Protein AF-A0A0D2D1S4-F1 (afdb_monomer_lite)

pLDDT: mean 84.47, std 15.06, range [33.03, 94.75]

Radius of gyration: 18.7 Å; chains: 1; bounding box: 49×37×47 Å

Organism: NCBI:txid215243

Foldseek 3Di:
DDDDDDDPP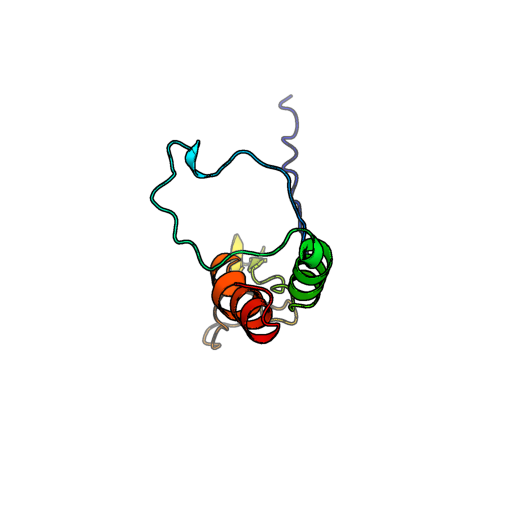DDDQFDDDDDDDDLVPDPPDDDDDDLADADPVCVVVLRVLRRPWHGDAPQWDQDPVVRDTAGDDSVGHGDDPPDDGDDDDDPVNCCVVGSSVSCVVVVRGD

Structure (mmCIF, N/CA/C/O backbone):
data_AF-A0A0D2D1S4-F1
#
_entry.id   AF-A0A0D2D1S4-F1
#
loop_
_atom_site.group_PDB
_atom_site.id
_atom_site.type_symbol
_atom_site.label_atom_id
_atom_site.label_alt_id
_atom_site.label_comp_id
_atom_site.label_asym_id
_atom_site.label_entity_id
_atom_site.label_seq_id
_atom_site.pdbx_PDB_ins_code
_atom_site.Cartn_x
_atom_site.Cartn_y
_atom_site.Cartn_z
_atom_site.occupancy
_atom_site.B_iso_or_equiv
_atom_site.auth_seq_id
_atom_site.auth_comp_id
_atom_site.auth_asym_id
_atom_site.auth_atom_id
_atom_site.pdbx_PDB_model_num
ATOM 1 N N . MET A 1 1 ? 31.455 27.268 -6.424 1.00 43.06 1 MET A N 1
ATOM 2 C CA . MET A 1 1 ? 31.301 25.818 -6.165 1.00 43.06 1 MET A CA 1
ATOM 3 C C . MET A 1 1 ? 29.839 25.550 -5.810 1.00 43.06 1 MET A C 1
ATOM 5 O O . MET A 1 1 ? 29.431 25.980 -4.736 1.00 43.06 1 MET A O 1
ATOM 9 N N . PRO A 1 2 ? 29.008 24.959 -6.685 1.00 45.03 2 PRO A N 1
ATOM 10 C CA . PRO A 1 2 ? 27.637 24.611 -6.318 1.00 45.03 2 PRO A CA 1
ATOM 11 C C . PRO A 1 2 ? 27.643 23.402 -5.368 1.00 45.03 2 PRO A C 1
ATOM 13 O O . PRO A 1 2 ? 28.282 22.391 -5.649 1.00 45.03 2 PRO A O 1
ATOM 16 N N . GLN A 1 3 ? 26.973 23.530 -4.221 1.00 40.50 3 GLN A N 1
ATOM 17 C CA . GLN A 1 3 ? 26.879 22.473 -3.211 1.00 40.50 3 GLN A CA 1
ATOM 18 C C . GLN A 1 3 ? 26.079 21.267 -3.742 1.00 40.50 3 GLN A C 1
ATOM 20 O O . GLN A 1 3 ? 25.090 21.461 -4.458 1.00 40.50 3 GLN A O 1
ATOM 25 N N . PRO A 1 4 ? 26.454 20.024 -3.387 1.00 49.72 4 PRO A N 1
ATOM 26 C CA . PRO A 1 4 ? 25.684 18.848 -3.767 1.00 49.72 4 PRO A CA 1
ATOM 27 C C . PRO A 1 4 ? 24.296 18.886 -3.113 1.00 49.72 4 PRO A C 1
ATOM 29 O O . PRO A 1 4 ? 24.161 18.924 -1.891 1.00 49.72 4 PRO A O 1
ATOM 32 N N . ARG A 1 5 ? 23.243 18.859 -3.940 1.00 51.81 5 ARG A N 1
ATOM 33 C CA . ARG A 1 5 ? 21.870 18.615 -3.485 1.00 51.81 5 ARG A CA 1
ATOM 34 C C . ARG A 1 5 ? 21.749 17.143 -3.106 1.00 51.81 5 ARG A C 1
ATOM 36 O O . ARG A 1 5 ? 21.630 16.281 -3.974 1.00 51.81 5 ARG A O 1
ATOM 43 N N . TYR A 1 6 ? 21.777 16.849 -1.814 1.00 46.19 6 TYR A N 1
ATOM 44 C CA . TYR A 1 6 ? 21.417 15.524 -1.328 1.00 46.19 6 TYR A CA 1
ATOM 45 C C . TYR A 1 6 ? 19.906 15.342 -1.479 1.00 46.19 6 TYR A C 1
ATOM 47 O O . TYR A 1 6 ? 19.111 16.010 -0.823 1.00 46.19 6 TYR A O 1
ATOM 55 N N . HIS A 1 7 ? 19.501 14.437 -2.365 1.00 41.81 7 HIS A N 1
ATOM 56 C CA . HIS A 1 7 ? 18.133 13.944 -2.403 1.00 41.81 7 HIS A CA 1
ATOM 57 C C . HIS A 1 7 ? 18.036 12.769 -1.433 1.00 41.81 7 HIS A C 1
ATOM 59 O O . HIS A 1 7 ? 18.590 11.700 -1.687 1.00 41.81 7 HIS A O 1
ATOM 65 N N . THR A 1 8 ? 17.345 12.956 -0.310 1.00 33.03 8 THR A N 1
ATOM 66 C CA . THR A 1 8 ? 17.059 11.861 0.619 1.00 33.03 8 THR A CA 1
ATOM 67 C C . THR A 1 8 ? 16.100 10.880 -0.053 1.00 33.03 8 THR A C 1
ATOM 69 O O . THR A 1 8 ? 14.893 11.107 -0.116 1.00 33.03 8 THR A O 1
ATOM 72 N N . VAL A 1 9 ? 16.630 9.773 -0.573 1.00 40.25 9 VAL A N 1
ATOM 73 C CA . VAL A 1 9 ? 15.820 8.669 -1.099 1.00 40.25 9 VAL A CA 1
ATOM 74 C C . VAL A 1 9 ? 15.471 7.743 0.063 1.00 40.25 9 VAL A C 1
ATOM 76 O O . VAL A 1 9 ? 16.225 6.833 0.401 1.00 40.25 9 VAL A O 1
ATOM 79 N N . VAL A 1 10 ? 14.324 7.978 0.702 1.00 42.06 10 VAL A N 1
ATOM 80 C CA . VAL A 1 10 ? 13.816 7.079 1.747 1.00 42.06 10 VAL A CA 1
ATOM 81 C C . VAL A 1 10 ? 13.132 5.881 1.081 1.00 42.06 10 VAL A C 1
ATOM 83 O O . VAL A 1 10 ? 12.045 6.003 0.523 1.00 42.06 10 VAL A O 1
ATOM 86 N N . SER A 1 11 ? 13.760 4.706 1.142 1.00 45.12 11 SER A N 1
ATOM 87 C CA . SER A 1 11 ? 13.141 3.434 0.746 1.00 45.12 11 SER A CA 1
ATOM 88 C C . SER A 1 11 ? 12.457 2.801 1.957 1.00 45.12 11 SER A C 1
ATOM 90 O O . SER A 1 11 ? 13.073 2.019 2.679 1.00 45.12 11 SER A O 1
ATOM 92 N N . ILE A 1 12 ? 11.183 3.110 2.179 1.00 53.47 12 ILE A N 1
ATOM 93 C CA . ILE A 1 12 ? 10.403 2.502 3.263 1.00 53.47 12 ILE A CA 1
ATOM 94 C C . ILE A 1 12 ? 9.884 1.141 2.771 1.00 53.47 12 ILE A C 1
ATOM 96 O O . ILE A 1 12 ? 9.135 1.085 1.799 1.00 53.47 12 ILE A O 1
ATOM 100 N N . LYS A 1 13 ? 10.321 0.042 3.401 1.00 63.06 13 LYS A N 1
ATOM 101 C CA . LYS A 1 13 ? 9.905 -1.342 3.074 1.00 63.06 13 LYS A CA 1
ATOM 102 C C . LYS A 1 13 ? 8.890 -1.926 4.062 1.00 63.06 13 LYS A C 1
ATOM 104 O O . LYS A 1 13 ? 8.569 -3.107 3.964 1.00 63.06 13 LYS A O 1
ATOM 109 N N . THR A 1 14 ? 8.429 -1.129 5.019 1.00 69.69 14 THR A N 1
ATOM 110 C CA . THR A 1 14 ? 7.545 -1.543 6.112 1.00 69.69 14 THR A CA 1
ATOM 111 C C . THR A 1 14 ? 6.392 -0.560 6.263 1.00 69.69 14 THR A C 1
ATOM 113 O O . THR A 1 14 ? 6.496 0.604 5.866 1.00 69.69 14 THR A O 1
ATOM 116 N N . TYR A 1 15 ? 5.286 -1.028 6.838 1.00 74.81 15 TYR A N 1
ATOM 117 C CA . TYR A 1 15 ? 4.206 -0.147 7.263 1.00 74.81 15 TYR A CA 1
ATOM 118 C C . TYR A 1 15 ? 4.737 0.902 8.253 1.00 74.81 15 TYR A C 1
ATOM 120 O O . TYR A 1 15 ? 5.522 0.586 9.149 1.00 74.81 15 TYR A O 1
ATOM 128 N N . GLN A 1 16 ? 4.311 2.154 8.085 1.00 78.88 16 GLN A N 1
ATOM 129 C CA . GLN A 1 16 ? 4.625 3.248 8.999 1.00 78.88 16 GLN A CA 1
ATOM 130 C C . GLN A 1 16 ? 3.381 4.095 9.234 1.00 78.88 16 GLN A C 1
ATOM 132 O O . GLN A 1 16 ? 2.787 4.615 8.288 1.00 78.88 16 GLN A O 1
ATOM 137 N N . ARG A 1 17 ? 3.043 4.306 10.506 1.00 79.31 17 ARG A N 1
ATOM 138 C CA . ARG A 1 17 ? 2.085 5.332 10.906 1.00 79.31 17 ARG A CA 1
ATOM 139 C C . ARG A 1 17 ? 2.797 6.681 10.952 1.00 79.31 17 ARG A C 1
ATOM 141 O O . ARG A 1 17 ? 3.820 6.822 11.615 1.00 79.31 17 ARG A O 1
ATOM 148 N N . LYS A 1 18 ? 2.253 7.675 10.252 1.00 81.06 18 LYS A N 1
ATOM 149 C CA . LYS A 1 18 ? 2.751 9.055 10.275 1.00 81.06 18 LYS A CA 1
ATOM 150 C C . LYS A 1 18 ? 1.688 9.966 10.865 1.00 81.06 18 LYS A C 1
ATOM 152 O O . LYS A 1 18 ? 0.513 9.835 10.529 1.00 81.06 18 LYS A O 1
ATOM 157 N N . SER A 1 19 ? 2.101 10.885 11.729 1.00 78.56 19 SER A N 1
ATOM 158 C CA . SER A 1 19 ? 1.291 12.049 12.070 1.00 78.56 19 SER A CA 1
ATOM 159 C C . SER A 1 19 ? 1.376 13.056 10.922 1.00 78.56 19 SER A C 1
ATOM 161 O O . SER A 1 19 ? 2.437 13.265 10.335 1.00 78.56 19 SER A O 1
ATOM 163 N N . GLY A 1 20 ? 0.245 13.651 10.562 1.00 79.81 20 GLY A N 1
ATOM 164 C CA . GLY A 1 20 ? 0.151 14.623 9.481 1.00 79.81 20 GLY A CA 1
ATOM 165 C C . GLY A 1 20 ? -1.085 15.494 9.642 1.00 79.81 20 GLY A C 1
ATOM 166 O O . GLY A 1 20 ? -1.961 15.193 10.454 1.00 79.81 20 GLY A O 1
ATOM 167 N N . LEU A 1 21 ? -1.136 16.582 8.874 1.00 85.62 21 LEU A N 1
ATOM 168 C CA . LEU A 1 21 ? -2.333 17.410 8.772 1.00 85.62 21 LEU A CA 1
ATOM 169 C C . LEU A 1 21 ? -3.476 16.607 8.143 1.00 85.62 21 LEU A C 1
ATOM 171 O O . LEU A 1 21 ? -3.244 15.687 7.355 1.00 85.62 21 LEU A O 1
ATOM 175 N N . GLN A 1 22 ? -4.707 16.976 8.489 1.00 85.75 22 GLN A N 1
ATOM 176 C CA . GLN A 1 22 ? -5.896 16.414 7.858 1.00 85.75 22 GLN A CA 1
ATOM 177 C C . GLN A 1 22 ? -5.835 16.656 6.338 1.00 85.75 22 GLN A C 1
ATOM 179 O O . GLN A 1 22 ? -5.588 17.796 5.931 1.00 85.75 22 GLN A O 1
ATOM 184 N N . PRO A 1 23 ? -6.033 15.623 5.494 1.00 86.12 23 PRO A N 1
ATOM 185 C CA . PRO A 1 23 ? -5.996 15.764 4.039 1.00 86.12 23 PRO A CA 1
ATOM 186 C C . PRO A 1 23 ? -6.912 16.871 3.506 1.00 86.12 23 PRO A C 1
ATOM 188 O O . PRO A 1 23 ? -6.565 17.524 2.528 1.00 86.12 23 PRO A O 1
ATOM 191 N N . GLU A 1 24 ? -8.039 17.112 4.179 1.00 92.31 24 GLU A N 1
ATOM 192 C CA . GLU A 1 24 ? -9.045 18.131 3.861 1.00 92.31 24 GLU A CA 1
ATOM 193 C C . GLU A 1 24 ? -8.512 19.568 3.917 1.00 92.31 24 GLU A C 1
ATOM 195 O O . GLU A 1 24 ? -9.116 20.469 3.344 1.00 92.31 24 GLU A O 1
ATOM 200 N N . LEU A 1 25 ? -7.382 19.794 4.592 1.00 92.50 25 LEU A N 1
ATOM 201 C CA . LEU A 1 25 ? -6.740 21.107 4.672 1.00 92.50 25 LEU A CA 1
ATOM 202 C C . LEU A 1 25 ? -5.859 21.412 3.448 1.00 92.50 25 LEU A C 1
ATOM 204 O O . LEU A 1 25 ? -5.361 22.528 3.313 1.00 92.50 25 LEU A O 1
ATOM 208 N N . SER A 1 26 ? -5.630 20.436 2.564 1.00 91.62 26 SER A N 1
ATOM 209 C CA . SER A 1 26 ? -4.836 20.629 1.349 1.00 91.62 26 SER A CA 1
ATOM 210 C C . SER A 1 26 ? -5.662 21.266 0.231 1.00 91.62 26 SER A C 1
ATOM 212 O O . SER A 1 26 ? -6.752 20.797 -0.078 1.00 91.62 26 SER A O 1
ATOM 214 N N . GLN A 1 27 ? -5.095 22.244 -0.486 1.00 93.56 27 GLN A N 1
ATOM 215 C CA . GLN A 1 27 ? -5.708 22.806 -1.704 1.00 93.56 27 GLN A CA 1
ATOM 216 C C . GLN A 1 27 ? -5.899 21.765 -2.821 1.00 93.56 27 GLN A C 1
ATOM 218 O O . GLN A 1 27 ? -6.727 21.951 -3.706 1.00 93.56 27 GLN A O 1
ATOM 223 N N . SER A 1 28 ? -5.133 20.670 -2.792 1.00 90.44 28 SER A N 1
ATOM 224 C CA . SER A 1 28 ? -5.240 19.561 -3.748 1.00 90.44 28 SER A CA 1
ATOM 225 C C . SER A 1 28 ? -6.244 18.478 -3.336 1.00 90.44 28 SER A C 1
ATOM 227 O O . SER A 1 28 ? -6.332 17.443 -4.000 1.00 90.44 28 SER A O 1
ATOM 229 N N . PHE A 1 29 ? -6.974 18.668 -2.234 1.00 90.81 29 PHE A N 1
ATOM 230 C CA . PHE A 1 29 ? -7.988 17.722 -1.788 1.00 90.81 29 PHE A CA 1
ATOM 231 C C . PHE A 1 29 ? -9.193 17.739 -2.732 1.00 90.81 29 PHE A C 1
ATOM 233 O O . PHE A 1 29 ? -9.821 18.773 -2.934 1.00 90.81 29 PHE A O 1
ATOM 240 N N . TYR A 1 30 ? -9.524 16.578 -3.293 1.00 92.56 30 TYR A N 1
ATOM 241 C CA . TYR A 1 30 ? -10.692 16.423 -4.158 1.00 92.56 30 TYR A CA 1
ATOM 242 C C . TYR A 1 30 ? -11.912 15.935 -3.370 1.00 92.56 30 TYR A C 1
ATOM 244 O O . TYR A 1 30 ? -12.930 16.617 -3.301 1.00 92.56 30 TYR A O 1
ATOM 252 N N . GLN A 1 31 ? -11.809 14.756 -2.751 1.00 91.94 31 GLN A N 1
ATOM 253 C CA . GLN A 1 31 ? -12.910 14.124 -2.027 1.00 91.94 31 GLN A CA 1
ATOM 254 C C . GLN A 1 31 ? -12.384 13.076 -1.034 1.00 91.94 31 GLN A C 1
ATOM 256 O O . GLN A 1 31 ? -11.291 12.535 -1.209 1.00 91.94 31 GLN A O 1
ATOM 261 N N . LYS A 1 32 ? -13.191 12.747 -0.015 1.00 90.56 32 LYS A N 1
ATOM 262 C CA . LYS A 1 32 ? -12.992 11.580 0.856 1.00 90.56 32 LYS A CA 1
ATOM 263 C C . LYS A 1 32 ? -14.170 10.619 0.783 1.00 90.56 32 LYS A C 1
ATOM 265 O O . LYS A 1 32 ? -15.322 11.038 0.689 1.00 90.56 32 LYS A O 1
ATOM 270 N N . HIS A 1 33 ? -13.864 9.335 0.900 1.00 89.56 33 HIS A N 1
ATOM 271 C CA . HIS A 1 33 ? -14.842 8.274 1.077 1.00 89.56 33 HIS A CA 1
ATOM 272 C C . HIS A 1 33 ? -14.526 7.536 2.381 1.00 89.56 33 HIS A C 1
ATOM 274 O O . HIS A 1 33 ? -13.401 7.076 2.579 1.00 89.56 33 HIS A O 1
ATOM 280 N N . LEU A 1 34 ? -15.489 7.492 3.303 1.00 89.25 34 LEU A N 1
ATOM 281 C CA . LEU A 1 34 ? -15.309 6.853 4.606 1.00 89.25 34 LEU A CA 1
ATOM 282 C C . LEU A 1 34 ? -15.573 5.352 4.471 1.00 89.25 34 LEU A C 1
ATOM 284 O O . LEU A 1 34 ? -16.687 4.953 4.156 1.00 89.25 34 LEU A O 1
ATOM 288 N N . LEU A 1 35 ? -14.548 4.540 4.731 1.00 87.69 35 LEU A N 1
ATOM 289 C CA . LEU A 1 35 ? -14.604 3.079 4.589 1.00 87.69 35 LEU A CA 1
ATOM 290 C C . LEU A 1 35 ? -15.137 2.354 5.837 1.00 87.69 35 LEU A C 1
ATOM 292 O O . LEU A 1 35 ? -15.458 1.173 5.764 1.00 87.69 35 LEU A O 1
ATOM 296 N N . GLY A 1 36 ? -15.182 3.041 6.980 1.00 89.25 36 GLY A N 1
ATOM 297 C CA . GLY A 1 36 ? -15.587 2.497 8.276 1.00 89.25 36 GLY A CA 1
ATOM 298 C C . GLY A 1 36 ? -14.914 3.236 9.432 1.00 89.25 36 GLY A C 1
ATOM 299 O O . GLY A 1 36 ? -14.078 4.123 9.225 1.00 89.25 36 GLY A O 1
ATOM 300 N N . LYS A 1 37 ? -15.280 2.879 10.660 1.00 91.62 37 LYS A N 1
ATOM 301 C CA . LYS A 1 37 ? -14.703 3.404 11.902 1.00 91.62 37 LYS A CA 1
ATOM 302 C C . LYS A 1 37 ? -13.913 2.311 12.611 1.00 91.62 37 LYS A C 1
ATOM 304 O O . LYS A 1 37 ? -14.284 1.147 12.595 1.00 91.62 37 LYS A O 1
ATOM 309 N N . VAL A 1 38 ? -12.831 2.694 13.280 1.00 91.88 38 VAL A N 1
ATOM 310 C CA . VAL A 1 38 ? -12.051 1.787 14.132 1.00 91.88 38 VAL A CA 1
ATOM 311 C C . VAL A 1 38 ? -12.115 2.318 15.554 1.00 91.88 38 VAL A C 1
ATOM 313 O O . VAL A 1 38 ? -11.788 3.480 15.799 1.00 91.88 38 VAL A O 1
ATOM 316 N N . LYS A 1 39 ? -12.530 1.479 16.507 1.00 92.50 39 LYS A N 1
ATOM 317 C CA . LYS A 1 39 ? -12.471 1.826 17.933 1.00 92.50 39 LYS A CA 1
ATOM 318 C C . LYS A 1 39 ? -11.026 2.100 18.343 1.00 92.50 39 LYS A C 1
ATOM 320 O O . LYS A 1 39 ? -10.132 1.342 17.975 1.00 92.50 39 LYS A O 1
ATOM 325 N N . ALA A 1 40 ? -10.802 3.115 19.176 1.00 91.75 40 ALA A N 1
ATOM 326 C CA . ALA A 1 40 ? -9.457 3.475 19.633 1.00 91.75 40 ALA A CA 1
ATOM 327 C C . ALA A 1 40 ? -8.712 2.306 20.309 1.00 91.75 40 ALA A C 1
ATOM 329 O O . ALA A 1 40 ? -7.510 2.141 20.115 1.00 91.75 40 ALA A O 1
ATOM 330 N N . SER A 1 41 ? -9.435 1.435 21.023 1.00 93.94 41 SER A N 1
ATOM 331 C CA . SER A 1 41 ? -8.882 0.216 21.631 1.00 93.94 41 SER A CA 1
ATOM 332 C C . SER A 1 41 ? -8.341 -0.801 20.615 1.00 93.94 41 SER A C 1
ATOM 334 O O . SER A 1 41 ? -7.499 -1.619 20.969 1.00 93.94 41 SER A O 1
ATOM 336 N N . LYS A 1 42 ? -8.780 -0.743 19.351 1.00 92.94 42 LYS A N 1
ATOM 337 C CA . LYS A 1 42 ? -8.357 -1.632 18.256 1.00 92.94 42 LYS A CA 1
ATOM 338 C C . LYS A 1 42 ? -7.225 -1.044 17.397 1.00 92.94 42 LYS A C 1
ATOM 340 O O . LYS A 1 42 ? -6.827 -1.672 16.418 1.00 92.94 42 LYS A O 1
ATOM 345 N N . TYR A 1 43 ? -6.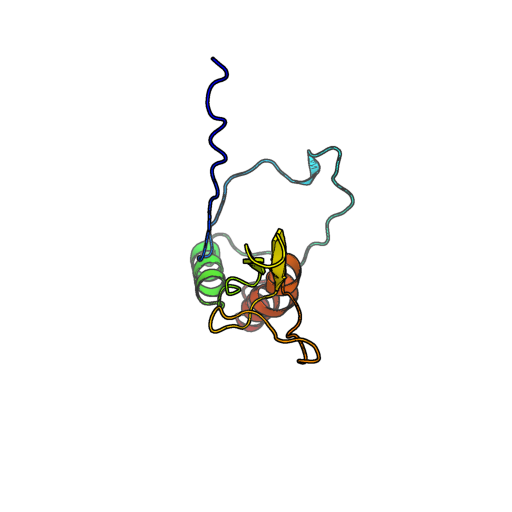676 0.130 17.729 1.00 90.44 43 TYR A N 1
ATOM 346 C CA . TYR A 1 43 ? -5.613 0.756 16.925 1.00 90.44 43 TYR A CA 1
ATOM 347 C C . TYR A 1 43 ? -4.349 -0.102 16.819 1.00 90.44 43 TYR A C 1
ATOM 349 O O . TYR A 1 43 ? -3.777 -0.205 15.739 1.00 90.44 43 TYR A O 1
ATOM 357 N N . HIS A 1 44 ? -3.947 -0.781 17.893 1.00 92.25 44 HIS A N 1
ATOM 358 C CA . HIS A 1 44 ? -2.794 -1.682 17.832 1.00 92.25 44 HIS A CA 1
ATOM 359 C C . HIS A 1 44 ? -3.038 -2.877 16.891 1.00 92.25 44 HIS A C 1
ATOM 361 O O . HIS A 1 44 ? -2.168 -3.262 16.108 1.00 92.25 44 HIS A O 1
ATOM 367 N N . THR A 1 45 ? -4.253 -3.431 16.909 1.00 92.88 45 THR A N 1
ATOM 368 C CA . THR A 1 45 ? -4.669 -4.508 16.001 1.00 92.88 45 THR A CA 1
ATOM 369 C C . THR A 1 45 ? -4.669 -4.039 14.547 1.00 92.88 45 THR A C 1
ATOM 371 O O . THR A 1 45 ? -4.161 -4.744 13.680 1.00 92.88 45 THR A O 1
ATOM 374 N N . PHE A 1 46 ? -5.165 -2.826 14.284 1.00 92.75 46 PHE A N 1
ATOM 375 C CA . PHE A 1 46 ? -5.115 -2.200 12.961 1.00 92.75 46 PHE A CA 1
ATOM 376 C C . PHE A 1 46 ? -3.681 -2.106 12.425 1.00 92.75 46 PHE A C 1
ATOM 378 O O . PHE A 1 46 ? -3.410 -2.513 11.294 1.00 92.75 46 PHE A O 1
ATOM 385 N N . GLU A 1 47 ? -2.759 -1.591 13.243 1.00 91.94 47 GLU A N 1
ATOM 386 C CA . GLU A 1 47 ? -1.348 -1.445 12.871 1.00 91.94 47 GLU A CA 1
ATOM 387 C C . GLU A 1 47 ? -0.705 -2.808 12.596 1.00 91.94 47 GLU A C 1
ATOM 389 O O . GLU A 1 47 ? -0.005 -2.970 11.597 1.00 91.94 47 GLU A O 1
ATOM 394 N N . THR A 1 48 ? -1.007 -3.804 13.430 1.00 93.12 48 THR A N 1
ATOM 395 C CA . THR A 1 48 ? -0.506 -5.175 13.280 1.00 93.12 48 THR A CA 1
ATOM 396 C C . THR A 1 48 ? -0.979 -5.810 11.972 1.00 93.12 48 THR A C 1
ATOM 398 O O . THR A 1 48 ? -0.162 -6.343 11.222 1.00 93.12 48 THR A O 1
ATOM 401 N N . ILE A 1 49 ? -2.272 -5.701 11.648 1.00 93.69 49 ILE A N 1
ATOM 402 C CA . ILE A 1 49 ? -2.841 -6.241 10.402 1.00 93.69 49 ILE A CA 1
ATOM 403 C C . ILE A 1 49 ? -2.196 -5.582 9.181 1.00 93.69 49 ILE A C 1
ATOM 405 O O . ILE A 1 49 ? -1.800 -6.279 8.243 1.00 93.69 49 ILE A O 1
ATOM 409 N N . CYS A 1 50 ? -2.052 -4.252 9.197 1.00 91.00 50 CYS A N 1
ATOM 410 C CA . CYS A 1 50 ? -1.399 -3.516 8.115 1.00 91.00 50 CYS A CA 1
ATOM 411 C C . CYS A 1 50 ? 0.078 -3.909 7.959 1.00 91.00 50 CYS A C 1
ATOM 413 O O . CYS A 1 50 ? 0.557 -4.049 6.836 1.00 91.00 50 CYS A O 1
ATOM 415 N N . ALA A 1 51 ? 0.801 -4.103 9.065 1.00 90.12 51 ALA A N 1
ATOM 416 C CA . ALA A 1 51 ? 2.214 -4.474 9.053 1.00 90.12 51 ALA A CA 1
ATOM 417 C C . ALA A 1 51 ? 2.468 -5.910 8.565 1.00 90.12 51 ALA A C 1
ATOM 419 O O . ALA A 1 51 ? 3.537 -6.182 8.021 1.00 90.12 51 ALA A O 1
ATOM 420 N N . GLN A 1 52 ? 1.497 -6.813 8.725 1.00 92.50 52 GLN A N 1
ATOM 421 C CA . GLN A 1 52 ? 1.570 -8.189 8.223 1.00 92.50 52 GLN A CA 1
ATOM 422 C C . GLN A 1 52 ? 1.343 -8.297 6.709 1.00 92.50 52 GLN A C 1
ATOM 424 O O . GLN A 1 52 ? 1.686 -9.317 6.110 1.00 92.50 52 GLN A O 1
ATOM 429 N N . GLN A 1 53 ? 0.779 -7.267 6.069 1.00 90.88 53 GLN A N 1
ATOM 430 C CA . GLN A 1 53 ? 0.550 -7.296 4.629 1.00 90.88 53 GLN A CA 1
ATOM 431 C C . GLN A 1 53 ? 1.886 -7.227 3.866 1.00 90.88 53 GLN A C 1
ATOM 433 O O . GLN A 1 53 ? 2.743 -6.397 4.186 1.00 90.88 53 GLN A O 1
ATOM 438 N N . PRO A 1 54 ? 2.081 -8.061 2.827 1.00 86.81 54 PRO A N 1
ATOM 439 C CA . PRO A 1 54 ? 3.347 -8.133 2.107 1.00 86.81 54 PRO A CA 1
ATOM 440 C C . PRO A 1 54 ? 3.628 -6.804 1.418 1.00 86.81 54 PRO A C 1
ATOM 442 O O . PRO A 1 54 ? 2.826 -6.345 0.602 1.00 86.81 54 PRO A O 1
ATOM 445 N N . THR A 1 55 ? 4.761 -6.174 1.720 1.00 81.00 55 THR A N 1
ATOM 446 C CA . THR A 1 55 ? 5.075 -4.879 1.117 1.00 81.00 55 THR A CA 1
ATOM 447 C C . THR A 1 55 ?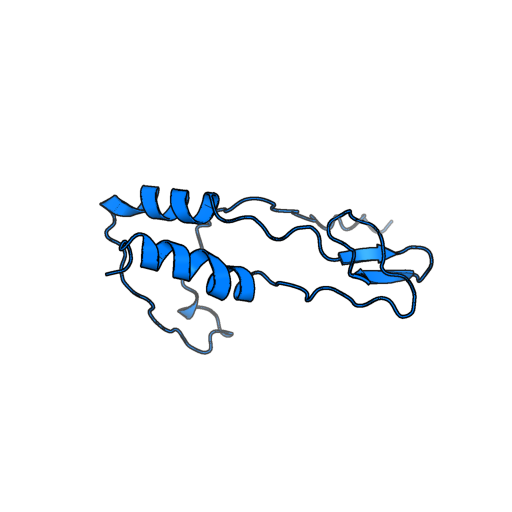 5.398 -5.024 -0.371 1.00 81.00 55 THR A C 1
ATOM 449 O O . THR A 1 55 ? 5.949 -6.047 -0.796 1.00 81.00 55 THR A O 1
ATOM 452 N N . PRO A 1 56 ? 5.055 -4.024 -1.206 1.00 80.19 56 PRO A N 1
ATOM 453 C CA . PRO A 1 56 ? 5.427 -4.060 -2.610 1.00 80.19 56 PRO A CA 1
ATOM 454 C C . PRO A 1 56 ? 6.948 -4.171 -2.732 1.00 80.19 56 PRO A C 1
ATOM 456 O O . PRO A 1 56 ? 7.696 -3.390 -2.139 1.00 80.19 56 PRO A O 1
ATOM 459 N N . HIS A 1 57 ? 7.417 -5.137 -3.519 1.00 82.12 57 HIS A N 1
ATOM 460 C CA . HIS A 1 57 ? 8.840 -5.263 -3.812 1.00 82.12 57 HIS A CA 1
ATOM 461 C C . HIS A 1 57 ? 9.346 -4.026 -4.574 1.00 82.12 57 HIS A C 1
ATOM 463 O O . HIS A 1 57 ? 8.580 -3.188 -5.060 1.00 82.12 57 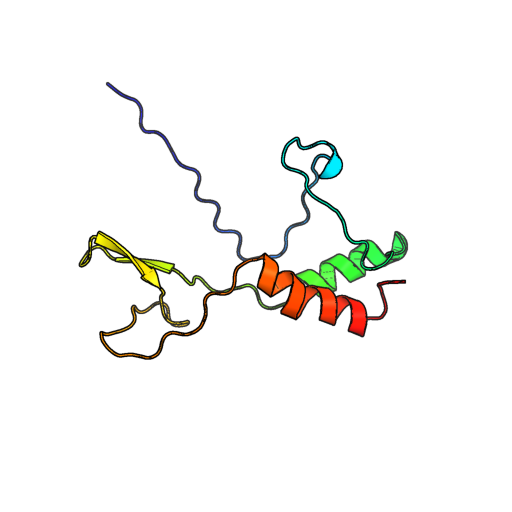HIS A O 1
ATOM 469 N N . LYS A 1 58 ? 10.669 -3.896 -4.715 1.00 87.19 58 LYS A N 1
ATOM 470 C CA . LYS A 1 58 ? 11.234 -2.874 -5.600 1.00 87.19 58 LYS A CA 1
ATOM 471 C C . LYS A 1 58 ? 10.846 -3.217 -7.036 1.00 87.19 58 LYS A C 1
ATOM 473 O O . LYS A 1 58 ? 11.300 -4.219 -7.563 1.00 87.19 58 LYS A O 1
ATOM 478 N N . GLN A 1 59 ? 10.038 -2.370 -7.662 1.00 90.88 59 GLN A N 1
ATOM 479 C CA . GLN A 1 59 ? 9.462 -2.661 -8.979 1.00 90.88 59 GLN A CA 1
ATOM 480 C C . GLN A 1 59 ? 10.119 -1.910 -10.134 1.00 90.88 59 GLN A C 1
ATOM 482 O O . GLN A 1 59 ? 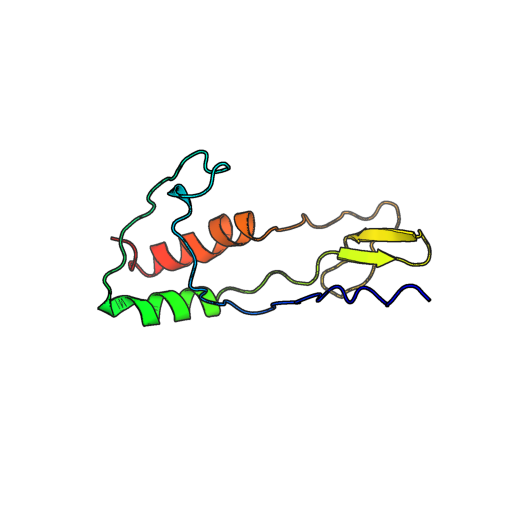9.905 -2.258 -11.291 1.00 90.88 59 GLN A O 1
ATOM 487 N N . LYS A 1 60 ? 10.929 -0.886 -9.843 1.00 92.25 60 LYS A N 1
ATOM 488 C CA . LYS A 1 60 ? 11.717 -0.165 -10.847 1.00 92.25 60 LYS A CA 1
ATOM 489 C C . LYS A 1 60 ? 13.157 0.031 -10.395 1.00 92.25 60 LYS A C 1
ATOM 491 O O . LYS A 1 60 ? 13.438 0.188 -9.203 1.00 92.25 60 LYS A O 1
ATOM 496 N N . LYS A 1 61 ? 14.073 0.062 -11.357 1.00 92.56 61 LYS A N 1
ATOM 497 C CA . LYS A 1 61 ? 15.494 0.360 -11.148 1.00 92.56 61 LYS A CA 1
ATOM 498 C C . LYS A 1 61 ? 16.013 1.186 -12.321 1.00 92.56 61 LYS A C 1
ATOM 500 O O . LYS A 1 61 ? 15.559 1.014 -13.447 1.00 92.56 61 LYS A O 1
ATOM 505 N N . PHE A 1 62 ? 16.959 2.080 -12.053 1.00 92.75 62 PHE A N 1
ATOM 506 C CA . PHE A 1 62 ? 17.687 2.764 -13.115 1.00 92.75 62 PHE A CA 1
ATOM 507 C C . PHE A 1 62 ? 18.593 1.767 -13.843 1.00 92.75 62 PHE A C 1
ATOM 509 O O . PHE A 1 62 ? 19.393 1.075 -13.205 1.00 92.75 62 PHE A O 1
ATOM 516 N N . ASN A 1 63 ? 18.439 1.672 -15.158 1.00 92.81 63 ASN A N 1
ATOM 517 C CA . ASN A 1 63 ? 19.265 0.858 -16.027 1.00 92.81 63 ASN A CA 1
ATOM 518 C C . ASN A 1 63 ? 20.316 1.751 -16.705 1.00 92.81 63 ASN A C 1
ATOM 520 O O . ASN A 1 63 ? 19.962 2.544 -17.579 1.00 92.81 63 ASN A O 1
ATOM 524 N N . PRO A 1 64 ? 21.606 1.622 -16.352 1.00 91.88 64 PRO A N 1
ATOM 525 C CA . PRO A 1 64 ? 22.659 2.431 -16.959 1.00 91.88 64 PRO A CA 1
ATOM 526 C C . PRO A 1 64 ? 22.899 2.096 -18.438 1.00 91.88 64 PRO A C 1
ATOM 528 O O . PRO A 1 64 ? 23.456 2.916 -19.153 1.00 91.88 64 PRO A O 1
ATOM 531 N N . LYS A 1 65 ? 22.465 0.925 -18.931 1.00 91.25 65 LYS A N 1
ATOM 532 C CA . LYS A 1 65 ? 22.633 0.553 -20.348 1.00 91.25 65 LYS A CA 1
ATOM 533 C C . LYS A 1 65 ? 21.673 1.308 -21.264 1.00 91.25 65 LYS A C 1
ATOM 535 O O . LYS A 1 65 ? 22.028 1.655 -22.381 1.00 91.25 65 LYS A O 1
ATOM 540 N N . THR A 1 66 ? 20.450 1.538 -20.795 1.00 90.12 66 THR A N 1
ATOM 541 C CA . THR A 1 66 ? 19.394 2.241 -21.544 1.00 90.12 66 THR A CA 1
ATOM 542 C C . THR A 1 66 ? 19.233 3.690 -21.088 1.00 90.12 66 THR A C 1
ATOM 544 O O . THR A 1 66 ? 18.472 4.439 -21.699 1.00 90.12 66 THR A O 1
ATOM 547 N N . MET A 1 67 ? 19.926 4.075 -20.008 1.00 93.06 67 MET A N 1
ATOM 548 C CA . MET A 1 67 ? 19.828 5.366 -19.323 1.00 93.06 67 MET A CA 1
ATOM 549 C C . MET A 1 67 ? 18.395 5.719 -18.888 1.00 93.06 67 MET A C 1
ATOM 551 O O . MET A 1 67 ? 18.002 6.884 -18.872 1.00 93.06 67 MET A O 1
ATOM 555 N N . LYS A 1 68 ? 17.591 4.710 -18.521 1.00 90.62 68 LYS A N 1
ATOM 556 C CA . LYS A 1 68 ? 16.171 4.862 -18.152 1.00 90.62 68 LYS A CA 1
ATOM 557 C C . LYS A 1 68 ? 15.847 4.175 -16.828 1.00 90.62 68 LYS A C 1
ATOM 559 O O . LYS A 1 68 ? 16.492 3.212 -16.429 1.00 90.62 68 LYS A O 1
ATOM 564 N N . THR A 1 69 ? 14.805 4.651 -16.142 1.00 92.56 69 THR A N 1
ATOM 565 C CA . THR A 1 69 ? 14.217 3.924 -15.004 1.00 92.56 69 THR A CA 1
ATOM 566 C C . THR A 1 69 ? 13.196 2.924 -15.523 1.00 92.56 69 THR A C 1
ATOM 568 O O . THR A 1 69 ? 12.132 3.309 -16.007 1.00 92.56 69 THR A O 1
ATOM 571 N N . GLU A 1 70 ? 13.513 1.640 -15.403 1.00 93.00 70 GLU A N 1
ATOM 572 C CA . GLU A 1 70 ? 12.766 0.557 -16.037 1.00 93.00 70 GLU A CA 1
ATOM 573 C C . GLU A 1 70 ? 12.150 -0.391 -15.001 1.00 93.00 70 GLU A C 1
ATOM 575 O O . GLU A 1 70 ? 12.680 -0.515 -13.889 1.00 93.00 70 GLU A O 1
ATOM 580 N N . PRO A 1 71 ? 11.030 -1.061 -15.336 1.00 92.88 71 PRO A N 1
ATOM 581 C CA . PRO A 1 71 ? 10.482 -2.137 -14.523 1.00 92.88 71 PRO A CA 1
ATOM 582 C C . PRO A 1 71 ? 11.486 -3.273 -14.323 1.00 92.88 71 PRO A C 1
ATOM 584 O O . PRO A 1 71 ? 12.224 -3.631 -15.244 1.00 92.88 71 PRO A O 1
ATOM 587 N N . ILE A 1 72 ? 11.472 -3.868 -13.134 1.00 93.62 72 ILE A N 1
ATOM 588 C CA . ILE A 1 72 ? 12.273 -5.050 -12.806 1.00 93.62 72 ILE A CA 1
ATOM 589 C C . ILE A 1 72 ? 11.377 -6.205 -12.374 1.00 93.62 72 ILE A C 1
ATOM 591 O O . ILE A 1 72 ? 10.261 -6.010 -11.893 1.00 93.62 72 ILE A O 1
ATOM 595 N N . LYS A 1 73 ? 11.876 -7.418 -12.576 1.00 92.00 73 LYS A N 1
ATOM 596 C CA . LYS A 1 73 ? 11.290 -8.659 -12.078 1.00 92.00 73 LYS A CA 1
ATOM 597 C C . LYS A 1 73 ? 11.362 -8.693 -10.541 1.00 92.00 73 LYS A C 1
ATOM 599 O O . LYS A 1 73 ? 12.224 -8.024 -9.964 1.00 92.00 73 LYS A O 1
ATOM 604 N N . PRO A 1 74 ? 10.552 -9.530 -9.865 1.00 87.31 74 PRO A N 1
ATOM 605 C CA . PRO A 1 74 ? 10.629 -9.702 -8.410 1.00 87.31 74 PRO A CA 1
ATOM 606 C C . PRO A 1 74 ? 12.017 -10.118 -7.897 1.00 87.31 74 PRO A C 1
ATOM 608 O O . PRO A 1 74 ? 12.404 -9.741 -6.796 1.00 87.31 74 PRO A O 1
ATOM 611 N N . ASN A 1 75 ? 12.800 -10.829 -8.718 1.00 89.25 75 ASN A N 1
ATOM 612 C CA . ASN A 1 75 ? 14.190 -11.195 -8.419 1.00 89.25 75 ASN A CA 1
ATOM 613 C C . ASN A 1 75 ? 15.207 -10.048 -8.636 1.00 89.25 75 ASN A C 1
ATOM 615 O O . ASN A 1 75 ? 16.404 -10.239 -8.446 1.00 89.25 75 ASN A O 1
ATOM 619 N N . GLY A 1 76 ? 14.754 -8.862 -9.053 1.00 88.75 76 GLY A N 1
ATOM 620 C CA . GLY A 1 76 ? 15.574 -7.666 -9.245 1.00 88.75 76 GLY A CA 1
ATOM 621 C C . GLY A 1 76 ? 16.223 -7.508 -10.625 1.00 88.75 76 GLY A C 1
ATOM 622 O O . GLY A 1 76 ? 16.877 -6.487 -10.858 1.00 88.75 76 GLY A O 1
ATOM 623 N N . ALA A 1 77 ? 16.051 -8.469 -11.539 1.00 92.69 77 ALA A N 1
ATOM 624 C CA . ALA A 1 77 ? 16.569 -8.393 -12.906 1.00 92.69 77 ALA A CA 1
ATOM 625 C C . ALA A 1 77 ? 15.675 -7.537 -13.822 1.00 92.69 77 ALA A C 1
ATOM 627 O O . ALA A 1 77 ? 14.473 -7.412 -13.596 1.00 92.69 77 ALA A O 1
ATOM 628 N N . PHE A 1 78 ? 16.245 -6.965 -14.885 1.00 93.75 78 PHE A N 1
ATOM 629 C CA . PHE A 1 78 ? 15.459 -6.290 -15.923 1.00 93.75 78 PHE A CA 1
ATOM 630 C C . PHE A 1 78 ? 14.719 -7.305 -16.803 1.00 93.75 78 PHE A C 1
ATOM 632 O O . PHE A 1 78 ? 15.172 -8.438 -16.978 1.00 93.75 78 PHE A O 1
ATOM 639 N N . TYR A 1 79 ? 13.583 -6.885 -17.358 1.00 93.81 79 TYR A N 1
ATOM 640 C CA . TYR A 1 79 ? 12.893 -7.645 -18.399 1.00 93.81 79 TYR A CA 1
ATOM 641 C C . TYR A 1 79 ? 13.647 -7.544 -19.728 1.00 93.81 79 TYR A C 1
ATOM 643 O O . TYR A 1 79 ? 14.154 -6.475 -20.073 1.00 93.81 79 TYR A O 1
ATOM 651 N N . GLN A 1 80 ? 13.693 -8.643 -20.474 1.00 91.38 80 GLN A N 1
ATOM 652 C CA . GLN A 1 80 ? 14.220 -8.695 -21.834 1.00 91.38 80 GLN A CA 1
ATOM 653 C C . GLN A 1 80 ? 13.189 -8.166 -22.845 1.00 91.38 80 GLN A C 1
ATOM 655 O O . GLN A 1 80 ? 11.988 -8.120 -22.550 1.00 91.38 80 GLN A O 1
ATOM 660 N N . PRO A 1 81 ? 13.626 -7.754 -24.048 1.00 88.62 81 PRO A N 1
ATOM 661 C CA . PRO A 1 81 ? 12.711 -7.391 -25.125 1.00 88.62 81 PRO A CA 1
ATOM 662 C C . PRO A 1 81 ? 11.726 -8.530 -25.427 1.00 88.62 81 PRO A C 1
ATOM 664 O O . PRO A 1 81 ? 12.133 -9.676 -25.582 1.00 88.62 81 PRO A O 1
ATOM 667 N N . GLY A 1 82 ? 10.430 -8.217 -25.485 1.00 88.31 82 GLY A N 1
ATOM 668 C CA . GLY A 1 82 ? 9.368 -9.197 -25.749 1.00 88.31 82 GLY A CA 1
ATOM 669 C C . GLY A 1 82 ? 8.891 -10.006 -24.536 1.00 88.31 82 GLY A C 1
ATOM 670 O O . GLY A 1 82 ? 7.875 -10.684 -24.641 1.00 88.31 82 GLY A O 1
ATOM 671 N N . GLU A 1 83 ? 9.549 -9.917 -23.375 1.00 92.38 83 GLU A N 1
ATOM 672 C CA . GLU A 1 83 ? 9.055 -10.584 -22.166 1.00 92.38 83 GLU A CA 1
ATOM 673 C C . GLU A 1 83 ? 7.796 -9.909 -21.607 1.00 92.38 83 GLU A C 1
ATOM 675 O O . GLU A 1 83 ? 7.714 -8.680 -21.485 1.00 92.38 83 GLU A O 1
ATOM 680 N N . THR A 1 84 ? 6.844 -10.733 -21.165 1.00 90.31 84 THR A N 1
ATOM 681 C CA . THR A 1 84 ? 5.661 -10.271 -20.435 1.00 90.31 84 THR A CA 1
ATOM 682 C C . THR A 1 84 ? 6.070 -9.658 -19.100 1.00 90.31 84 THR A C 1
ATOM 684 O O . THR A 1 84 ? 6.741 -10.283 -18.276 1.00 90.31 84 THR A O 1
ATOM 687 N N . ARG A 1 85 ? 5.634 -8.419 -18.869 1.00 91.25 85 ARG A N 1
ATOM 688 C CA . ARG A 1 85 ? 5.925 -7.666 -17.647 1.00 91.25 85 ARG A CA 1
ATOM 689 C C . ARG A 1 85 ? 4.811 -7.858 -16.628 1.00 91.25 85 ARG A C 1
ATOM 691 O O . ARG A 1 85 ? 3.638 -7.717 -16.964 1.00 91.25 85 ARG A O 1
ATOM 698 N N . VAL A 1 86 ? 5.180 -8.097 -15.372 1.00 88.12 86 VAL A N 1
ATOM 699 C CA . VAL A 1 86 ? 4.226 -8.039 -14.257 1.00 88.12 86 VAL A CA 1
ATOM 700 C C . VAL A 1 86 ? 3.762 -6.591 -14.059 1.00 88.12 86 VAL A C 1
ATOM 702 O O . VAL A 1 86 ? 4.547 -5.649 -14.214 1.00 88.12 86 VAL A O 1
ATOM 705 N N . ARG A 1 87 ? 2.477 -6.414 -13.723 1.00 89.69 87 ARG A N 1
ATOM 706 C CA . ARG A 1 87 ? 1.875 -5.105 -13.436 1.00 89.69 87 ARG A CA 1
ATOM 707 C C . ARG A 1 87 ? 2.618 -4.414 -12.293 1.00 89.69 87 ARG A C 1
ATOM 709 O O . ARG A 1 87 ? 2.950 -5.038 -11.289 1.00 89.69 87 ARG A O 1
ATOM 716 N N . LEU A 1 88 ? 2.816 -3.105 -12.430 1.00 90.00 88 LEU A N 1
ATOM 717 C CA . LEU A 1 88 ? 3.297 -2.277 -11.333 1.00 90.00 88 LEU A CA 1
ATOM 718 C C . LEU A 1 88 ? 2.161 -2.020 -10.330 1.00 90.00 88 LEU A C 1
ATOM 720 O O . LEU A 1 88 ? 1.068 -1.612 -10.712 1.00 90.00 88 LEU A O 1
ATOM 724 N N . VAL A 1 89 ? 2.442 -2.226 -9.053 1.00 88.88 89 VAL A N 1
ATOM 725 C CA . VAL A 1 89 ? 1.576 -1.986 -7.901 1.00 88.88 89 VAL A CA 1
ATOM 726 C C . VAL A 1 89 ? 2.054 -0.706 -7.226 1.00 88.88 89 VAL A C 1
ATOM 728 O O . VAL A 1 89 ? 3.184 -0.659 -6.729 1.00 88.88 89 VAL A O 1
ATOM 731 N N . LYS A 1 90 ? 1.240 0.352 -7.216 1.00 86.38 90 LYS A N 1
ATOM 732 C CA . LYS A 1 90 ? 1.523 1.537 -6.399 1.00 86.38 90 LYS A CA 1
ATOM 733 C C . LYS A 1 90 ? 0.927 1.327 -5.005 1.00 86.38 90 LYS A C 1
ATOM 735 O O . LYS A 1 90 ? 0.275 0.326 -4.708 1.00 86.38 90 LYS A O 1
ATOM 740 N N . CYS A 1 91 ? 1.190 2.279 -4.115 1.00 82.44 91 CYS A N 1
ATOM 741 C CA . CYS A 1 91 ? 0.691 2.222 -2.743 1.00 82.44 91 CYS A CA 1
ATOM 742 C C . CYS A 1 91 ? -0.844 2.236 -2.672 1.00 82.44 91 CYS A C 1
ATOM 744 O O . CYS A 1 91 ? -1.405 1.630 -1.763 1.00 82.44 91 CYS A O 1
ATOM 746 N N . THR A 1 92 ? -1.516 2.896 -3.621 1.00 86.19 92 THR A N 1
ATOM 747 C CA . THR A 1 92 ? -2.982 2.910 -3.708 1.00 86.19 92 THR A CA 1
ATOM 748 C C . THR A 1 92 ? -3.521 1.509 -3.961 1.00 86.19 92 THR A C 1
ATOM 750 O O . THR A 1 92 ? -4.296 1.013 -3.152 1.00 86.19 92 THR A O 1
ATOM 753 N N . GLU A 1 93 ? -3.022 0.821 -4.991 1.00 90.75 93 GLU A N 1
ATOM 754 C CA . GLU A 1 93 ? -3.471 -0.533 -5.318 1.00 90.75 93 GLU A CA 1
ATOM 755 C C . GLU A 1 93 ? -3.120 -1.517 -4.195 1.00 90.75 93 GLU A C 1
ATOM 757 O O . GLU A 1 93 ? -3.912 -2.388 -3.869 1.00 90.75 93 GLU A O 1
ATOM 762 N N . TRP A 1 94 ? -1.975 -1.352 -3.522 1.00 89.56 94 TRP A N 1
ATOM 763 C CA . TRP A 1 94 ? -1.675 -2.141 -2.322 1.00 89.56 94 TRP A CA 1
ATOM 764 C C . TRP A 1 94 ? -2.697 -1.913 -1.198 1.00 89.56 94 TRP A C 1
ATOM 766 O O . TRP A 1 94 ? -3.109 -2.856 -0.526 1.00 89.56 94 TRP A O 1
ATOM 776 N N . THR A 1 95 ? -3.123 -0.669 -0.987 1.00 89.69 95 THR A N 1
ATOM 777 C CA . THR A 1 95 ? -4.089 -0.330 0.066 1.00 89.69 95 THR A CA 1
ATOM 778 C C . THR A 1 95 ? -5.461 -0.925 -0.245 1.00 89.69 95 THR A C 1
ATOM 780 O O . THR A 1 95 ? -6.063 -1.557 0.621 1.00 89.69 95 THR A O 1
ATOM 783 N N . GLU A 1 96 ? -5.921 -0.765 -1.484 1.00 91.38 96 GLU A N 1
ATOM 784 C CA . GLU A 1 96 ? -7.223 -1.235 -1.967 1.00 91.38 96 GLU A CA 1
ATOM 785 C C . GLU A 1 96 ? -7.297 -2.760 -2.083 1.00 91.38 96 GLU A C 1
ATOM 787 O O . GLU A 1 96 ? -8.289 -3.356 -1.678 1.00 91.38 96 GLU A O 1
ATOM 792 N N . GLU A 1 97 ? -6.246 -3.409 -2.588 1.00 92.94 97 GLU A N 1
ATOM 793 C CA . GLU A 1 97 ? -6.255 -4.851 -2.864 1.00 92.94 97 GLU A CA 1
ATOM 794 C C . GLU A 1 97 ? -5.754 -5.699 -1.681 1.00 92.94 97 GLU A C 1
ATOM 796 O O . GLU A 1 97 ? -5.959 -6.914 -1.676 1.00 92.94 97 GLU A O 1
ATOM 801 N N . ARG A 1 98 ? -5.063 -5.108 -0.691 1.00 91.44 98 ARG A N 1
ATOM 802 C CA . ARG A 1 98 ? -4.475 -5.847 0.448 1.00 91.44 98 ARG A CA 1
ATOM 803 C C . ARG A 1 98 ? -4.945 -5.329 1.796 1.00 91.44 98 ARG A C 1
ATOM 805 O O . ARG A 1 98 ? -5.584 -6.068 2.541 1.00 91.44 98 ARG A O 1
ATOM 812 N N . ALA A 1 99 ? -4.625 -4.078 2.121 1.00 92.00 99 ALA A N 1
ATOM 813 C CA . ALA A 1 99 ? -4.835 -3.561 3.470 1.00 92.00 99 ALA A CA 1
ATOM 814 C C . ALA A 1 99 ? -6.320 -3.491 3.840 1.00 92.00 99 ALA A C 1
ATOM 816 O O . ALA A 1 99 ? -6.717 -4.058 4.853 1.00 92.00 99 ALA A O 1
ATOM 817 N N . ILE A 1 100 ? -7.149 -2.846 3.013 1.00 92.56 100 ILE A N 1
ATOM 818 C CA . ILE A 1 100 ? -8.586 -2.698 3.281 1.00 92.56 100 ILE A CA 1
ATOM 819 C C . ILE A 1 100 ? -9.279 -4.069 3.398 1.00 92.56 100 ILE A C 1
ATOM 821 O O . ILE A 1 100 ? -9.915 -4.296 4.430 1.00 92.56 100 ILE A O 1
ATOM 825 N N . PRO A 1 101 ? -9.103 -5.021 2.455 1.00 94.75 101 PRO A N 1
ATOM 826 C CA . PRO A 1 101 ? -9.673 -6.361 2.588 1.00 94.75 101 PRO A CA 1
ATOM 827 C C . PRO A 1 101 ? -9.241 -7.092 3.863 1.00 94.75 101 PRO A C 1
ATOM 829 O O . PRO A 1 101 ? -10.068 -7.728 4.512 1.00 94.75 101 PRO A O 1
ATOM 832 N N . ALA A 1 102 ? -7.971 -6.980 4.269 1.00 94.69 102 ALA A N 1
ATOM 833 C CA . ALA A 1 102 ? -7.487 -7.610 5.498 1.00 94.69 102 ALA A CA 1
ATOM 834 C C . ALA A 1 102 ? -8.140 -7.013 6.757 1.00 94.69 102 ALA A C 1
ATOM 836 O O . ALA A 1 102 ? -8.508 -7.742 7.678 1.00 94.69 102 ALA A O 1
ATOM 837 N N . LEU A 1 103 ? -8.332 -5.691 6.788 1.00 94.69 103 LEU A N 1
ATOM 838 C CA . LEU A 1 103 ? -9.014 -4.993 7.882 1.00 94.69 103 LEU A CA 1
ATOM 839 C C . LEU A 1 103 ? -10.506 -5.361 7.957 1.00 94.69 103 LEU A C 1
ATOM 841 O O . LEU A 1 103 ? -11.045 -5.520 9.055 1.00 94.69 103 LEU A O 1
ATOM 845 N N . GLN A 1 104 ? -11.159 -5.521 6.801 1.00 93.94 104 GLN A N 1
ATOM 846 C CA . GLN A 1 104 ? -12.547 -5.985 6.696 1.00 93.94 104 GLN A CA 1
ATOM 847 C C . GLN A 1 104 ? -12.689 -7.436 7.167 1.00 93.94 104 GLN A C 1
ATOM 849 O O . GLN A 1 104 ? -13.563 -7.729 7.979 1.00 93.94 104 GLN A O 1
ATOM 854 N N . ALA A 1 105 ? -11.800 -8.327 6.721 1.00 94.56 105 ALA A N 1
ATOM 855 C CA . ALA A 1 105 ? -11.788 -9.731 7.131 1.00 94.56 105 ALA A CA 1
ATOM 856 C C . ALA A 1 105 ? -11.567 -9.895 8.643 1.00 94.56 105 ALA A C 1
ATOM 858 O O . ALA A 1 105 ? -12.151 -10.780 9.261 1.00 94.56 105 ALA A O 1
ATOM 859 N N . ALA A 1 106 ? -10.774 -9.010 9.253 1.00 94.50 106 ALA A N 1
ATOM 860 C CA . ALA A 1 106 ? -10.573 -8.966 10.699 1.00 94.50 106 ALA A CA 1
ATOM 861 C C . ALA A 1 106 ? -11.728 -8.303 11.477 1.00 94.50 106 ALA A C 1
ATOM 863 O O . ALA A 1 106 ? -11.666 -8.232 12.703 1.00 94.50 106 ALA A O 1
ATOM 864 N N . GLN A 1 107 ? -12.756 -7.787 10.789 1.00 93.56 107 GLN A N 1
ATOM 865 C CA . GLN A 1 107 ? -13.937 -7.141 11.381 1.00 93.56 107 GLN A CA 1
ATOM 866 C C . GLN A 1 107 ? -13.591 -6.013 12.370 1.00 93.56 107 GLN A C 1
ATOM 868 O O . GLN A 1 107 ? -14.228 -5.829 13.414 1.00 93.56 107 GLN A O 1
ATOM 873 N N . ILE A 1 108 ? -12.541 -5.247 12.059 1.00 93.38 108 ILE A N 1
ATOM 874 C CA . ILE A 1 108 ? -12.146 -4.086 12.870 1.00 93.38 108 ILE A CA 1
ATOM 875 C C . ILE A 1 108 ? -12.635 -2.754 12.302 1.00 93.38 108 ILE A C 1
ATOM 877 O O . ILE A 1 108 ? -12.534 -1.745 13.000 1.00 93.38 108 ILE A O 1
ATOM 881 N N . LEU A 1 109 ? -13.163 -2.768 11.075 1.00 88.19 109 LEU A N 1
ATOM 882 C CA . LEU A 1 109 ? -13.921 -1.669 10.483 1.00 88.19 109 LEU A CA 1
ATOM 883 C C . LEU A 1 109 ? -15.403 -1.850 10.855 1.00 88.19 109 LEU A C 1
ATOM 885 O O . LEU A 1 109 ? -15.993 -2.872 10.510 1.00 88.19 109 LEU A O 1
ATOM 889 N N . GLU A 1 110 ? -15.960 -0.883 11.585 1.00 77.25 110 GLU A N 1
ATOM 890 C CA . GLU A 1 110 ? -17.361 -0.801 12.038 1.00 77.25 110 GLU A CA 1
ATOM 891 C C . GLU A 1 110 ? -18.139 0.289 11.287 1.00 77.25 110 GLU A C 1
ATOM 893 O O . GLU A 1 110 ? -17.538 1.349 10.972 1.00 77.25 110 GLU A O 1
#

Secondary structure (DSSP, 8-state):
-PPP---------S--------GGGSTT-----------GGGHHHHHHHHHHSPPPP--EEEETTTTEEEEB-TTSPBPPTTPPPPPP--HHHHIIIIIHHHHHHTT---

Sequence (110 aa):
MPQPRYHTVVSIKTYQRKSGLQPELSQSFYQKHLLGKVKASKYHTFETICAQQPTPHKQKKFNPKTMKTEPIKPNGAFYQPGETRVRLVKCTEWTEERAIPALQAAQILE

InterPro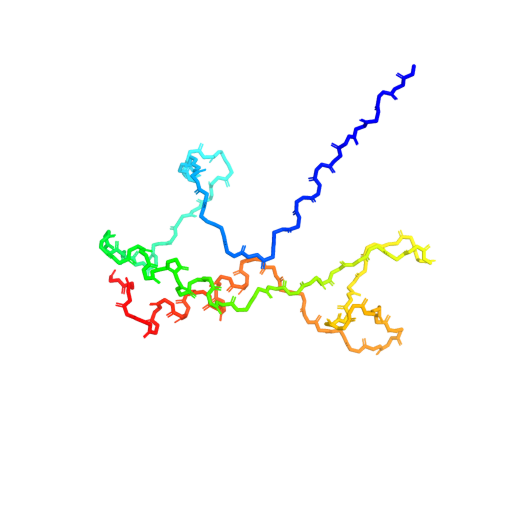 domains:
  IPR046670 Protein of unknown function DUF6540 [PF20174] (14-110)